Protein AF-A0A536WJB9-F1 (afdb_monomer)

Mean predicted aligned error: 11.11 Å

Sequence (143 aa):
MPRIRTAKPLSPAERVRRHRARRRAAGLRAVTRWRSSTPAWSDHRVAEARSLAFHVLAARRIAANPSLLKRARSTVARWLERYGERPPAALREWQELLQRPWPEVAARATELSEDAARLRQSSPLATLLSPAERRRVHDAFRA

Foldseek 3Di:
DDDPPDPDDDDPVVVVVVVVVVCVVVVHDDDPDDDPDDDDDDPVVLVLVLLLVLLLVLLVVCVVPVVVLVVQLVQLVVQDVVVPPDDDPLSVVQNVLSVDPSVSSSCLCNDPDPVNSVSSVPGSSSVSDDPVRSVVSVVVSDD

Structure (mmCIF, N/CA/C/O backbone):
data_AF-A0A536WJB9-F1
#
_entry.id   AF-A0A536WJB9-F1
#
loop_
_atom_site.group_PDB
_atom_site.id
_atom_site.type_symbol
_atom_site.label_atom_id
_atom_site.label_alt_id
_atom_site.label_comp_id
_atom_site.label_asym_id
_atom_site.label_entity_id
_atom_site.label_seq_id
_atom_site.pdbx_PDB_ins_code
_atom_site.Cartn_x
_atom_site.Cartn_y
_atom_site.Cartn_z
_atom_site.occupancy
_atom_site.B_iso_or_equiv
_atom_site.auth_seq_id
_atom_site.auth_comp_id
_atom_site.auth_asym_id
_atom_site.auth_atom_id
_atom_site.pdbx_PDB_model_num
ATOM 1 N N . MET A 1 1 ? 22.441 18.425 -82.202 1.00 48.59 1 MET A N 1
ATOM 2 C CA . MET A 1 1 ? 21.794 17.901 -80.977 1.00 48.59 1 MET A CA 1
ATOM 3 C C . MET A 1 1 ? 22.760 16.946 -80.277 1.00 48.59 1 MET A C 1
ATOM 5 O O . MET A 1 1 ? 23.047 15.905 -80.860 1.00 48.59 1 MET A O 1
ATOM 9 N N . PRO A 1 2 ? 23.329 17.273 -79.100 1.00 53.94 2 PRO A N 1
ATOM 10 C CA . PRO A 1 2 ? 24.225 16.355 -78.405 1.00 53.94 2 PRO A CA 1
ATOM 11 C C . PRO A 1 2 ? 23.410 15.253 -77.718 1.00 53.94 2 PRO A C 1
ATOM 13 O O . PRO A 1 2 ? 22.472 15.526 -76.972 1.00 53.94 2 PRO A O 1
ATOM 16 N N . ARG A 1 3 ? 23.758 13.989 -77.983 1.00 58.25 3 ARG A N 1
ATOM 17 C CA . ARG A 1 3 ? 23.142 12.822 -77.336 1.00 58.25 3 ARG A CA 1
ATOM 18 C C . ARG A 1 3 ? 23.530 12.816 -75.857 1.00 58.25 3 ARG A C 1
ATOM 20 O O . ARG A 1 3 ? 24.704 12.645 -75.533 1.00 58.25 3 ARG A O 1
ATOM 27 N N . ILE A 1 4 ? 22.551 12.968 -74.967 1.00 61.12 4 ILE A N 1
ATOM 28 C CA . ILE A 1 4 ? 22.747 12.820 -73.521 1.00 61.12 4 ILE A CA 1
ATOM 29 C C . ILE A 1 4 ? 23.184 11.371 -73.260 1.00 61.12 4 ILE A C 1
ATOM 31 O O . ILE A 1 4 ? 22.398 10.436 -73.409 1.00 61.12 4 ILE A O 1
ATOM 35 N N . ARG A 1 5 ? 24.459 11.164 -72.907 1.00 61.16 5 ARG A N 1
ATOM 36 C CA . ARG A 1 5 ? 24.959 9.857 -72.457 1.00 61.16 5 ARG A CA 1
ATOM 37 C C . ARG A 1 5 ? 24.411 9.610 -71.056 1.00 61.16 5 ARG A C 1
ATOM 39 O O . ARG A 1 5 ? 24.974 10.079 -70.072 1.00 61.16 5 ARG A O 1
ATOM 46 N N . THR A 1 6 ? 23.307 8.880 -70.956 1.00 64.44 6 THR A N 1
ATOM 47 C CA . THR A 1 6 ? 22.826 8.380 -69.667 1.00 64.44 6 THR A CA 1
ATOM 48 C C . THR A 1 6 ? 23.844 7.383 -69.122 1.00 64.44 6 THR A C 1
ATOM 50 O O . THR A 1 6 ?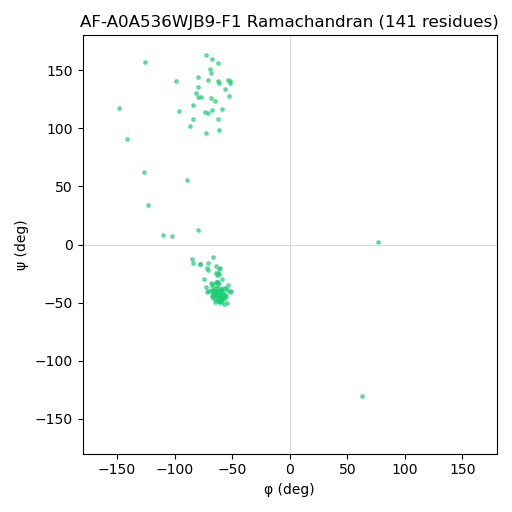 24.194 6.417 -69.804 1.00 64.44 6 THR A O 1
ATOM 53 N N . ALA A 1 7 ? 24.347 7.623 -67.910 1.00 70.31 7 ALA A N 1
ATOM 54 C CA . ALA A 1 7 ? 25.257 6.705 -67.234 1.00 70.31 7 ALA A CA 1
ATOM 55 C C . ALA A 1 7 ? 24.657 5.289 -67.168 1.00 70.31 7 ALA A C 1
ATOM 57 O O . ALA A 1 7 ? 23.451 5.120 -66.972 1.00 70.31 7 ALA A O 1
ATOM 58 N N . LYS A 1 8 ? 25.507 4.270 -67.337 1.00 73.06 8 LYS A N 1
ATOM 59 C CA . LYS A 1 8 ? 25.103 2.860 -67.297 1.00 73.06 8 LYS A CA 1
ATOM 60 C C . LYS A 1 8 ? 24.408 2.563 -65.954 1.00 73.06 8 LYS A C 1
ATOM 62 O O . LYS A 1 8 ? 24.920 2.987 -64.915 1.00 73.06 8 LYS A O 1
ATOM 67 N N . PRO A 1 9 ? 23.258 1.865 -65.943 1.00 77.75 9 PRO A N 1
ATOM 68 C CA . PRO A 1 9 ? 22.546 1.583 -64.705 1.00 77.75 9 PRO A CA 1
ATOM 69 C C . PRO A 1 9 ? 23.398 0.717 -63.771 1.00 77.75 9 PRO A C 1
ATOM 71 O O . PRO A 1 9 ? 24.081 -0.207 -64.213 1.00 77.75 9 PRO A O 1
ATOM 74 N N . LEU A 1 10 ? 23.339 1.022 -62.472 1.00 83.44 10 LEU A N 1
ATOM 75 C CA . LEU A 1 10 ? 24.051 0.269 -61.439 1.00 83.44 10 LEU A CA 1
ATOM 76 C C . LEU A 1 10 ? 23.579 -1.185 -61.402 1.00 83.44 10 LEU A C 1
ATOM 78 O O . LEU A 1 10 ? 22.375 -1.466 -61.418 1.00 83.44 10 LEU A O 1
ATOM 82 N N . SER A 1 11 ? 24.531 -2.097 -61.240 1.00 90.00 11 SER A N 1
ATOM 83 C CA . SER A 1 11 ? 24.245 -3.506 -60.996 1.00 90.00 11 SER A CA 1
ATOM 84 C C . SER A 1 11 ? 23.487 -3.698 -59.671 1.00 90.00 11 SER A C 1
ATOM 86 O O . SER A 1 11 ? 23.609 -2.888 -58.738 1.00 90.00 11 SER A O 1
ATOM 88 N N . PRO A 1 12 ? 22.733 -4.802 -59.518 1.00 87.00 12 PRO A N 1
ATOM 89 C CA . PRO A 1 12 ? 22.076 -5.136 -58.256 1.00 87.00 12 PRO A CA 1
ATOM 90 C C . PRO A 1 12 ? 23.030 -5.112 -57.051 1.00 87.00 12 PRO A C 1
ATOM 92 O O . PRO A 1 12 ? 22.681 -4.568 -56.002 1.00 87.00 12 PRO A O 1
ATOM 95 N N . ALA A 1 13 ? 24.259 -5.609 -57.218 1.00 88.00 13 ALA A N 1
ATOM 96 C CA . ALA A 1 13 ? 25.269 -5.633 -56.165 1.00 88.00 13 ALA A CA 1
ATOM 97 C C . ALA A 1 13 ? 25.717 -4.222 -55.741 1.00 88.00 13 ALA A C 1
ATOM 99 O O . ALA A 1 13 ? 25.857 -3.942 -54.548 1.00 88.00 13 ALA A O 1
ATOM 100 N N . GLU A 1 14 ? 25.899 -3.305 -56.692 1.00 89.94 14 GLU A N 1
ATOM 101 C CA . GLU A 1 14 ? 26.275 -1.916 -56.403 1.00 89.94 14 GLU A CA 1
ATOM 102 C C . GLU A 1 14 ? 25.157 -1.159 -55.693 1.00 89.94 14 GLU A C 1
ATOM 104 O O . GLU A 1 14 ? 25.421 -0.422 -54.739 1.00 89.94 14 GLU A O 1
ATOM 109 N N . ARG A 1 15 ? 23.899 -1.393 -56.089 1.00 88.69 15 ARG A N 1
ATOM 110 C CA . ARG A 1 15 ? 22.735 -0.824 -55.394 1.00 88.69 15 ARG A CA 1
ATOM 111 C C . ARG A 1 15 ? 22.689 -1.276 -53.935 1.00 88.69 15 ARG A C 1
ATOM 113 O O . ARG A 1 15 ? 22.524 -0.440 -53.046 1.00 88.69 15 ARG A O 1
ATOM 120 N N . VAL A 1 16 ? 22.912 -2.567 -53.674 1.00 87.94 16 VAL A N 1
ATOM 121 C CA . VAL A 1 16 ? 22.947 -3.124 -52.310 1.00 87.94 16 VAL A CA 1
ATOM 122 C C . VAL A 1 16 ? 24.111 -2.549 -51.498 1.00 87.94 16 VAL A C 1
ATOM 124 O O . VAL A 1 16 ? 23.913 -2.156 -50.346 1.00 87.94 16 VAL A O 1
ATOM 127 N N . ARG A 1 17 ? 25.313 -2.431 -52.080 1.00 87.25 17 ARG A N 1
ATOM 128 C CA . ARG A 1 17 ? 26.470 -1.814 -51.406 1.00 87.25 17 ARG A CA 1
ATOM 129 C C . ARG A 1 17 ? 26.201 -0.357 -51.035 1.00 87.25 17 ARG A C 1
ATOM 131 O O . ARG A 1 17 ? 26.402 0.020 -49.881 1.00 87.25 17 ARG A O 1
ATOM 138 N N . ARG A 1 18 ? 25.678 0.439 -51.973 1.00 90.56 18 ARG A N 1
ATOM 139 C CA . ARG A 1 18 ? 25.343 1.853 -51.744 1.00 90.56 18 ARG A CA 1
ATOM 140 C C . ARG A 1 18 ? 24.250 2.013 -50.689 1.00 90.56 18 ARG A C 1
ATOM 142 O O . ARG A 1 18 ? 24.347 2.891 -49.836 1.00 90.56 18 ARG A O 1
ATOM 149 N N . HIS A 1 19 ? 23.245 1.139 -50.698 1.00 86.19 19 HIS A N 1
ATOM 150 C CA . HIS A 1 19 ? 22.202 1.109 -49.673 1.00 86.19 19 HIS A CA 1
ATOM 151 C C . HIS A 1 19 ? 22.778 0.810 -48.278 1.00 86.19 19 HIS A C 1
ATOM 153 O O . HIS A 1 19 ? 22.503 1.543 -47.329 1.00 86.19 19 HIS A O 1
ATOM 159 N N . ARG A 1 20 ? 23.636 -0.213 -48.151 1.00 84.56 20 ARG A N 1
ATOM 160 C CA . ARG A 1 20 ? 24.305 -0.547 -46.879 1.00 84.56 20 ARG A CA 1
ATOM 161 C C . ARG A 1 20 ? 25.222 0.577 -46.390 1.00 84.56 20 ARG A C 1
ATOM 163 O O . ARG A 1 20 ? 25.284 0.814 -45.187 1.00 84.56 20 ARG A O 1
ATOM 170 N N . ALA A 1 21 ? 25.918 1.265 -47.296 1.00 87.69 21 ALA A N 1
ATOM 171 C CA . ALA A 1 21 ? 26.760 2.414 -46.960 1.00 87.69 21 ALA A CA 1
ATOM 172 C C . ALA A 1 21 ? 25.930 3.586 -46.411 1.00 87.69 21 ALA A C 1
ATOM 174 O O . ALA A 1 21 ? 26.238 4.093 -45.337 1.00 87.69 21 ALA A O 1
ATOM 175 N N . ARG A 1 22 ? 24.823 3.944 -47.081 1.00 88.56 22 ARG A N 1
ATOM 176 C CA . ARG A 1 22 ? 23.894 4.992 -46.615 1.00 88.56 22 ARG A CA 1
ATOM 177 C C . ARG A 1 22 ? 23.308 4.683 -45.241 1.00 88.56 22 ARG A C 1
ATOM 179 O O . ARG A 1 22 ? 23.281 5.551 -44.380 1.00 88.56 22 ARG A O 1
ATOM 186 N N . ARG A 1 23 ? 22.875 3.439 -45.015 1.00 86.44 23 ARG A N 1
ATOM 187 C CA . ARG A 1 23 ? 22.328 3.021 -43.715 1.00 86.44 23 ARG A CA 1
ATOM 188 C C . ARG A 1 23 ? 23.365 3.114 -42.599 1.00 86.44 23 ARG A C 1
ATOM 190 O O . ARG A 1 23 ? 23.039 3.631 -41.539 1.00 86.44 23 ARG A O 1
ATOM 197 N N . ARG A 1 24 ? 24.609 2.692 -42.854 1.00 82.94 24 ARG A N 1
ATOM 198 C CA . ARG A 1 24 ? 25.708 2.844 -41.889 1.00 82.94 24 ARG A CA 1
ATOM 199 C C . ARG A 1 24 ? 26.028 4.308 -41.588 1.00 82.94 24 ARG A C 1
ATOM 201 O O . ARG A 1 24 ? 26.197 4.639 -40.423 1.00 82.94 24 ARG A O 1
ATOM 208 N N . ALA A 1 25 ? 26.057 5.171 -42.605 1.00 88.06 25 ALA A N 1
ATOM 209 C CA . ALA A 1 25 ? 26.254 6.612 -42.420 1.00 88.06 25 ALA A CA 1
ATOM 210 C C . ALA A 1 25 ? 25.129 7.258 -41.589 1.00 88.06 25 ALA A C 1
ATOM 212 O O . ALA A 1 25 ? 25.388 8.163 -40.810 1.00 88.06 25 ALA A O 1
ATOM 213 N N . ALA A 1 26 ? 23.903 6.738 -41.688 1.00 89.19 26 ALA A N 1
ATOM 214 C CA . ALA A 1 26 ? 22.768 7.131 -40.851 1.00 89.19 26 ALA A CA 1
ATOM 215 C C . ALA A 1 26 ? 22.768 6.483 -39.446 1.00 89.19 26 ALA A C 1
ATOM 217 O O . ALA A 1 26 ? 21.746 6.489 -38.767 1.00 89.19 26 ALA A O 1
ATOM 218 N N . GLY A 1 27 ? 23.870 5.851 -39.021 1.00 84.94 27 GLY A N 1
ATOM 219 C CA . GLY A 1 27 ? 23.990 5.202 -37.709 1.00 84.94 27 GLY A CA 1
ATOM 220 C C . GLY A 1 27 ? 23.276 3.850 -37.585 1.00 84.94 27 GLY A C 1
ATOM 221 O O . GLY A 1 27 ? 23.321 3.219 -36.529 1.00 84.94 27 GLY A O 1
ATOM 222 N N . LEU A 1 28 ? 22.649 3.353 -38.655 1.00 81.81 28 LEU A N 1
ATOM 223 C CA . LEU A 1 28 ? 21.926 2.084 -38.630 1.00 81.81 28 LEU A CA 1
ATOM 224 C C . LEU A 1 28 ? 22.901 0.908 -38.745 1.00 81.81 28 LEU A C 1
ATOM 226 O O . LEU A 1 28 ? 23.681 0.800 -39.698 1.00 81.81 28 LEU A O 1
ATOM 230 N N . ARG A 1 29 ? 22.805 -0.031 -37.801 1.00 75.75 29 ARG A N 1
ATOM 231 C CA . ARG A 1 29 ? 23.565 -1.287 -37.804 1.00 75.75 29 ARG A CA 1
ATOM 232 C C . ARG A 1 29 ? 22.710 -2.427 -38.353 1.00 75.75 29 ARG A C 1
ATOM 234 O O . ARG A 1 29 ? 21.516 -2.510 -38.079 1.00 75.75 29 ARG A O 1
ATOM 241 N N . ALA A 1 30 ? 23.320 -3.308 -39.143 1.00 73.94 30 ALA A N 1
ATOM 242 C CA . ALA A 1 30 ? 22.657 -4.527 -39.591 1.00 73.94 30 ALA A CA 1
ATOM 243 C C . ALA A 1 30 ? 22.518 -5.478 -38.395 1.00 73.94 30 ALA A C 1
ATOM 245 O O . ALA A 1 30 ? 23.519 -5.955 -37.864 1.00 73.94 30 ALA A O 1
ATOM 246 N N . VAL A 1 31 ? 21.285 -5.729 -37.960 1.00 72.75 31 VAL A N 1
ATOM 247 C CA . VAL A 1 31 ? 20.989 -6.722 -36.925 1.00 72.75 31 VAL A CA 1
ATOM 248 C C . VAL A 1 31 ? 20.818 -8.069 -37.616 1.00 72.75 31 VAL A C 1
ATOM 250 O O . VAL A 1 31 ? 19.795 -8.329 -38.240 1.00 72.75 31 VAL A O 1
ATOM 253 N N . THR A 1 32 ? 21.842 -8.918 -37.544 1.00 73.12 32 THR A N 1
ATOM 254 C CA . THR A 1 32 ? 21.831 -10.254 -38.171 1.00 73.12 32 THR A CA 1
ATOM 255 C C . THR A 1 32 ? 21.018 -11.270 -37.364 1.00 73.12 32 THR A C 1
ATOM 257 O O . THR A 1 32 ? 20.667 -12.331 -37.869 1.00 73.12 32 THR A O 1
ATOM 260 N N . ARG A 1 33 ? 20.723 -10.964 -36.095 1.00 69.81 33 ARG A N 1
ATOM 261 C CA . ARG A 1 33 ? 19.950 -11.825 -35.200 1.00 69.81 33 ARG A CA 1
ATOM 262 C C . ARG A 1 33 ? 19.165 -10.962 -34.221 1.00 69.81 33 ARG A C 1
ATOM 264 O O . ARG A 1 33 ? 19.762 -10.251 -33.415 1.00 69.81 33 ARG A O 1
ATOM 271 N N . TRP A 1 34 ? 17.841 -11.041 -34.278 1.00 70.50 34 TRP A N 1
ATOM 272 C CA . TRP A 1 34 ? 16.995 -10.551 -33.197 1.00 70.50 34 TRP A CA 1
ATOM 273 C C . TRP A 1 34 ? 17.112 -11.551 -32.045 1.00 70.50 34 TRP A C 1
ATOM 275 O O . TRP A 1 34 ? 16.765 -12.719 -32.201 1.00 70.50 34 TRP A O 1
ATOM 285 N N . ARG A 1 35 ? 17.687 -11.133 -30.915 1.00 64.88 35 ARG A N 1
ATOM 286 C CA . ARG A 1 35 ? 17.533 -11.871 -29.659 1.00 64.88 35 ARG A CA 1
ATOM 287 C C . ARG A 1 35 ? 16.393 -11.201 -28.920 1.00 64.88 35 ARG A C 1
ATOM 289 O O . ARG A 1 35 ? 16.532 -10.046 -28.528 1.00 64.88 35 ARG A O 1
ATOM 296 N N . SER A 1 36 ? 15.296 -11.918 -28.722 1.00 60.84 36 SER A N 1
ATOM 297 C CA . SER A 1 36 ? 14.359 -11.577 -27.662 1.00 60.84 36 SER A CA 1
ATOM 298 C C . SER A 1 36 ? 15.124 -11.700 -26.344 1.00 60.84 36 SER A C 1
ATOM 300 O O . SER A 1 36 ? 15.360 -12.806 -25.861 1.00 60.84 36 SER A O 1
ATOM 302 N N . SER A 1 37 ? 15.604 -10.588 -25.792 1.00 67.44 37 SER A N 1
ATOM 303 C CA . SER A 1 37 ? 15.994 -10.582 -24.387 1.00 67.44 37 SER A CA 1
ATOM 304 C C . SER A 1 37 ? 14.712 -10.717 -23.583 1.00 67.44 37 SER A C 1
ATOM 306 O O . SER A 1 37 ? 13.791 -9.917 -23.769 1.00 67.44 37 SER A O 1
ATOM 308 N N . THR A 1 38 ? 14.642 -11.697 -22.689 1.00 68.19 38 THR A N 1
ATOM 309 C CA . THR A 1 38 ? 13.686 -11.631 -21.586 1.00 68.19 38 THR A CA 1
ATOM 310 C C . THR A 1 38 ? 13.895 -1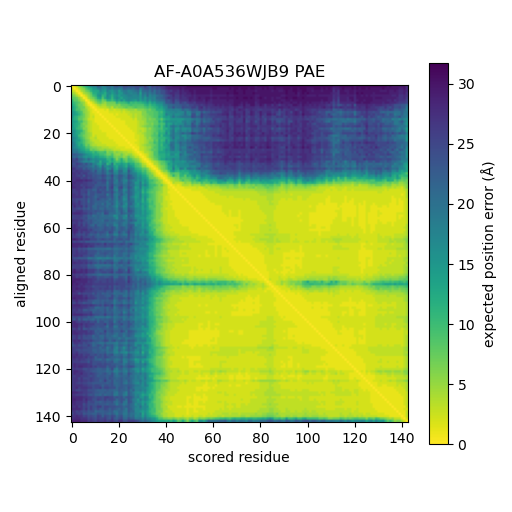0.284 -20.888 1.00 68.19 38 THR A C 1
ATOM 312 O O . THR A 1 38 ? 15.046 -9.944 -20.595 1.00 68.19 38 THR A O 1
ATOM 315 N N . PRO A 1 39 ? 12.845 -9.470 -20.683 1.00 66.38 39 PRO A N 1
ATOM 316 C CA . PRO A 1 39 ? 13.001 -8.211 -19.974 1.00 66.38 39 PRO A CA 1
ATOM 317 C C . PRO A 1 39 ? 13.554 -8.505 -18.577 1.00 66.38 39 PRO A C 1
ATOM 319 O O . PRO A 1 39 ? 12.906 -9.186 -17.784 1.00 66.38 39 PRO A O 1
ATOM 322 N N . ALA A 1 40 ? 14.760 -8.022 -18.288 1.00 72.25 40 ALA A N 1
ATOM 323 C CA . ALA A 1 40 ? 15.291 -8.009 -16.935 1.00 72.25 40 ALA A CA 1
ATOM 324 C C . ALA A 1 40 ? 14.747 -6.753 -16.249 1.00 72.25 40 ALA A C 1
ATOM 326 O O . ALA A 1 40 ? 15.111 -5.630 -16.603 1.00 72.25 40 ALA A O 1
ATOM 327 N N . TRP A 1 41 ? 13.821 -6.938 -15.315 1.00 79.94 41 TRP A N 1
ATOM 328 C CA . TRP A 1 41 ? 13.300 -5.846 -14.500 1.00 79.94 41 TRP A CA 1
ATOM 329 C C . TRP A 1 41 ? 14.286 -5.523 -13.383 1.00 79.94 41 TRP A C 1
ATOM 331 O O . TRP A 1 41 ? 14.910 -6.427 -12.833 1.00 79.94 41 TRP A O 1
ATOM 341 N N . SER A 1 42 ? 14.421 -4.245 -13.025 1.00 85.44 42 SER A N 1
ATOM 342 C CA . SER A 1 42 ? 15.209 -3.885 -11.846 1.00 85.44 42 SER A CA 1
ATOM 343 C C . SER A 1 42 ? 14.515 -4.366 -10.570 1.00 85.44 42 SER A C 1
ATOM 345 O O . SER A 1 42 ? 13.284 -4.337 -10.476 1.00 85.44 42 SER A O 1
ATOM 347 N N . ASP A 1 43 ? 15.303 -4.728 -9.556 1.00 87.12 43 ASP A N 1
ATOM 348 C CA . ASP A 1 43 ? 14.790 -5.142 -8.241 1.00 87.12 43 ASP A CA 1
ATOM 349 C C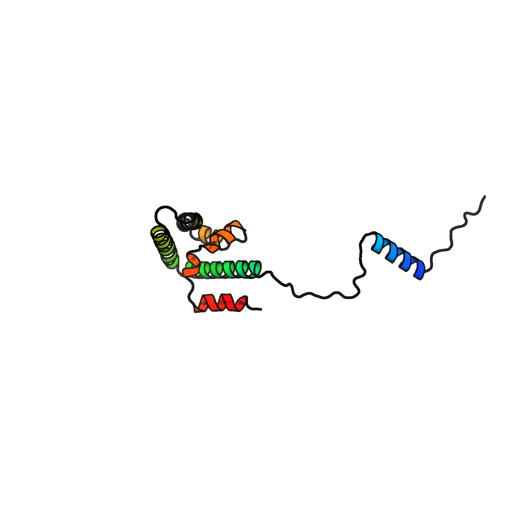 . ASP A 1 43 ? 13.832 -4.106 -7.643 1.00 87.12 43 ASP A C 1
ATOM 351 O O . ASP A 1 43 ? 12.827 -4.453 -7.021 1.00 87.12 43 ASP A O 1
ATOM 355 N N . HIS A 1 44 ? 14.105 -2.821 -7.893 1.00 87.75 44 HIS A N 1
ATOM 356 C CA . HIS A 1 44 ? 13.242 -1.722 -7.482 1.00 87.75 44 HIS A CA 1
ATOM 357 C C . HIS A 1 44 ? 11.853 -1.804 -8.129 1.00 87.75 44 HIS A C 1
ATOM 359 O O . HIS A 1 44 ? 10.851 -1.766 -7.419 1.00 87.75 44 HIS A O 1
ATOM 365 N N . ARG A 1 45 ? 11.770 -2.007 -9.453 1.00 89.75 45 ARG A N 1
ATOM 366 C CA . ARG A 1 45 ? 10.487 -2.131 -10.171 1.00 89.75 45 ARG A CA 1
ATOM 367 C C . ARG A 1 45 ? 9.689 -3.343 -9.697 1.00 89.75 45 ARG A C 1
ATOM 369 O O . ARG A 1 45 ? 8.475 -3.250 -9.521 1.00 89.75 45 ARG A O 1
ATOM 376 N N . VAL A 1 46 ? 10.364 -4.465 -9.441 1.00 92.62 46 VAL A N 1
ATOM 377 C CA . VAL A 1 46 ? 9.725 -5.666 -8.880 1.00 92.62 46 VAL A CA 1
ATOM 378 C C . VAL A 1 46 ? 9.199 -5.387 -7.468 1.00 92.62 46 VAL A C 1
ATOM 380 O O . VAL A 1 46 ? 8.069 -5.755 -7.141 1.00 92.62 46 VAL A O 1
ATOM 383 N N . ALA A 1 47 ? 9.975 -4.695 -6.628 1.00 92.75 47 ALA A N 1
ATOM 384 C CA . ALA A 1 47 ? 9.553 -4.322 -5.282 1.00 92.75 47 ALA A CA 1
ATOM 385 C C . ALA A 1 47 ? 8.353 -3.360 -5.283 1.00 92.75 47 ALA A C 1
ATOM 387 O O . ALA A 1 47 ? 7.427 -3.561 -4.492 1.00 92.75 47 ALA A O 1
ATOM 388 N N . GLU A 1 48 ? 8.329 -2.370 -6.177 1.00 94.69 48 GLU A N 1
ATOM 389 C CA . GLU A 1 48 ? 7.199 -1.452 -6.353 1.00 94.69 48 GLU A CA 1
ATOM 390 C C . GLU A 1 48 ? 5.931 -2.183 -6.800 1.00 94.69 48 GLU A C 1
ATOM 392 O O . GLU A 1 48 ? 4.871 -2.004 -6.195 1.00 94.69 48 GLU A O 1
ATOM 397 N N . ALA A 1 49 ? 6.034 -3.051 -7.810 1.00 95.12 49 ALA A N 1
ATOM 398 C CA . ALA A 1 49 ? 4.900 -3.820 -8.316 1.00 95.12 49 ALA A CA 1
ATOM 399 C C . ALA A 1 49 ? 4.336 -4.772 -7.247 1.00 95.12 49 ALA A C 1
ATOM 401 O O . ALA A 1 49 ? 3.121 -4.865 -7.055 1.00 95.12 49 ALA A O 1
ATOM 402 N N . ARG A 1 50 ? 5.214 -5.412 -6.470 1.00 95.81 50 ARG A N 1
ATOM 403 C CA . ARG A 1 50 ? 4.828 -6.229 -5.314 1.00 95.81 50 ARG A CA 1
ATOM 404 C C . ARG A 1 50 ? 4.157 -5.395 -4.219 1.00 95.81 50 ARG A C 1
ATOM 406 O O . ARG A 1 50 ? 3.146 -5.818 -3.660 1.00 95.81 50 ARG A O 1
ATOM 413 N N . SER A 1 51 ? 4.686 -4.205 -3.926 1.00 96.81 51 SER A N 1
ATOM 414 C CA . SER A 1 51 ? 4.079 -3.267 -2.974 1.00 96.81 51 SER A CA 1
ATOM 415 C C . SER A 1 51 ? 2.665 -2.882 -3.408 1.00 96.81 51 SER A C 1
ATOM 417 O O . SER A 1 51 ? 1.728 -2.968 -2.611 1.00 96.81 51 SER A O 1
ATOM 419 N N . LEU A 1 52 ? 2.470 -2.553 -4.686 1.00 97.94 52 LEU A N 1
ATOM 420 C CA . LEU A 1 52 ? 1.150 -2.295 -5.253 1.00 97.94 52 LEU A CA 1
ATOM 421 C C . LEU A 1 52 ? 0.217 -3.506 -5.109 1.00 97.94 52 LEU A C 1
ATOM 423 O O . LEU A 1 52 ? -0.926 -3.347 -4.682 1.00 97.94 52 LEU A O 1
ATOM 427 N N . ALA A 1 53 ? 0.698 -4.718 -5.397 1.00 97.81 53 ALA A N 1
ATOM 428 C CA . ALA A 1 53 ? -0.098 -5.937 -5.276 1.00 97.81 53 ALA A CA 1
ATOM 429 C C . ALA A 1 53 ? -0.603 -6.175 -3.840 1.00 97.81 53 ALA A C 1
ATOM 431 O O . ALA A 1 53 ? -1.768 -6.540 -3.653 1.00 97.81 53 ALA A O 1
ATOM 432 N N . PHE A 1 54 ? 0.216 -5.899 -2.815 1.00 98.06 54 PHE A N 1
ATOM 433 C CA . PHE A 1 54 ? -0.250 -5.930 -1.423 1.00 98.06 54 PHE A CA 1
ATOM 434 C C . PHE A 1 54 ? -1.396 -4.946 -1.175 1.00 98.06 54 PHE A C 1
ATOM 436 O O . PHE A 1 54 ? -2.367 -5.293 -0.504 1.00 98.06 54 PHE A O 1
ATOM 443 N N . HIS A 1 55 ? -1.310 -3.734 -1.724 1.00 98.31 55 HIS A N 1
ATOM 444 C CA . HIS A 1 55 ? -2.323 -2.699 -1.524 1.00 98.31 55 HIS A CA 1
ATOM 445 C C . HIS A 1 55 ? -3.627 -3.018 -2.249 1.00 98.31 55 HIS A C 1
ATOM 447 O O . HIS A 1 55 ? -4.695 -2.857 -1.664 1.00 98.31 55 HIS A O 1
ATOM 453 N N . VAL A 1 56 ? -3.553 -3.559 -3.467 1.00 98.19 56 VAL A N 1
ATOM 454 C CA . VAL A 1 56 ? -4.730 -4.057 -4.193 1.00 98.19 56 VAL A CA 1
ATOM 455 C C . VAL A 1 56 ? -5.412 -5.179 -3.405 1.00 98.19 56 VAL A C 1
ATOM 457 O O . VAL A 1 56 ? -6.634 -5.176 -3.255 1.00 98.19 56 VAL A O 1
ATOM 460 N N . LEU A 1 57 ? -4.644 -6.121 -2.848 1.00 98.19 57 LEU A N 1
ATOM 461 C CA . LEU A 1 57 ? -5.206 -7.198 -2.032 1.00 98.19 57 LEU A CA 1
ATOM 462 C C . LEU A 1 57 ? -5.828 -6.672 -0.729 1.00 98.19 57 LEU A C 1
ATOM 464 O O . LEU A 1 57 ? -6.937 -7.071 -0.374 1.00 98.19 57 LEU A O 1
ATOM 468 N N . ALA A 1 58 ? -5.154 -5.753 -0.036 1.00 98.06 58 ALA A N 1
ATOM 469 C CA . ALA A 1 58 ? -5.682 -5.130 1.175 1.00 98.06 58 ALA A CA 1
ATOM 470 C C . ALA A 1 58 ? -6.976 -4.351 0.886 1.00 98.06 58 ALA A C 1
ATOM 472 O O . ALA A 1 58 ? -7.943 -4.474 1.637 1.00 98.06 58 ALA A O 1
ATOM 473 N N . ALA A 1 59 ? -7.032 -3.627 -0.236 1.00 97.81 59 ALA A N 1
ATOM 474 C CA . ALA A 1 59 ? -8.230 -2.921 -0.674 1.00 97.81 59 ALA A CA 1
ATOM 475 C C . ALA A 1 59 ? -9.395 -3.883 -0.946 1.00 97.81 59 ALA A C 1
ATOM 477 O O . ALA A 1 59 ? -10.508 -3.644 -0.480 1.00 97.81 59 ALA A O 1
ATOM 478 N N . ARG A 1 60 ? -9.141 -5.023 -1.603 1.00 97.25 60 ARG A N 1
ATOM 479 C CA . ARG A 1 60 ? -10.154 -6.078 -1.791 1.00 97.25 60 ARG A CA 1
ATOM 480 C C . ARG A 1 60 ? -10.671 -6.628 -0.460 1.00 97.25 60 ARG A C 1
ATOM 482 O O . ARG A 1 60 ? -11.877 -6.794 -0.302 1.00 97.25 60 ARG A O 1
ATOM 489 N N . ARG A 1 61 ? -9.787 -6.864 0.519 1.00 97.31 61 ARG A N 1
ATOM 490 C CA . ARG A 1 61 ? -10.198 -7.314 1.862 1.00 97.31 61 ARG A CA 1
ATOM 491 C C . ARG A 1 61 ? -11.085 -6.289 2.567 1.00 97.31 61 ARG A C 1
ATOM 493 O O . ARG A 1 61 ? -12.064 -6.684 3.187 1.00 97.31 61 ARG A O 1
ATOM 500 N N . ILE A 1 62 ? -10.755 -5.000 2.482 1.00 97.12 62 ILE A N 1
ATOM 501 C CA . ILE A 1 62 ? -11.555 -3.932 3.101 1.00 97.12 62 ILE A CA 1
ATOM 502 C C . ILE A 1 62 ? -12.899 -3.769 2.387 1.00 97.12 62 ILE A C 1
ATOM 504 O O . ILE A 1 62 ? -13.912 -3.617 3.057 1.00 97.12 62 ILE A O 1
ATOM 508 N N . ALA A 1 63 ? -12.933 -3.854 1.056 1.00 96.44 63 ALA A N 1
ATOM 509 C CA . ALA A 1 63 ? -14.186 -3.825 0.304 1.00 96.44 63 ALA A CA 1
ATOM 510 C C . ALA A 1 63 ? -15.129 -4.971 0.716 1.00 96.44 63 ALA A C 1
ATOM 512 O O . ALA A 1 63 ? -16.323 -4.749 0.877 1.00 96.44 63 ALA A O 1
ATOM 513 N N . ALA A 1 64 ? -14.589 -6.173 0.949 1.00 97.19 64 ALA A N 1
ATOM 514 C CA . ALA A 1 64 ? -15.363 -7.316 1.440 1.00 97.19 64 ALA A CA 1
ATOM 515 C C . ALA A 1 64 ? -15.722 -7.215 2.935 1.00 97.19 64 ALA A C 1
ATOM 517 O O . ALA A 1 64 ? -16.739 -7.749 3.369 1.00 97.19 64 ALA A O 1
ATOM 518 N N . ASN A 1 65 ? -14.886 -6.556 3.741 1.00 96.81 65 ASN A N 1
ATOM 519 C CA . ASN A 1 65 ? -15.117 -6.350 5.166 1.00 96.81 65 ASN A CA 1
ATOM 520 C C . ASN A 1 65 ? -14.670 -4.940 5.605 1.00 96.81 65 ASN A C 1
ATOM 522 O O . ASN A 1 65 ? -13.526 -4.761 6.052 1.00 96.81 65 ASN A O 1
ATOM 526 N N . PRO A 1 66 ? -15.580 -3.946 5.563 1.00 94.88 66 PRO A N 1
ATOM 527 C CA . PRO A 1 66 ? -15.266 -2.556 5.897 1.00 94.88 66 PRO A CA 1
ATOM 528 C C . PRO A 1 66 ? -14.758 -2.340 7.330 1.00 94.88 66 PRO A C 1
ATOM 530 O O . PRO A 1 66 ? -14.078 -1.351 7.604 1.00 94.88 66 PRO A O 1
ATOM 533 N N . SER A 1 67 ? -15.012 -3.274 8.258 1.00 94.50 67 SER A N 1
ATOM 534 C CA . SER A 1 67 ? -14.495 -3.183 9.634 1.00 94.50 67 SER A CA 1
ATOM 535 C C . SER A 1 67 ? -12.961 -3.199 9.699 1.00 94.50 67 SER A C 1
ATOM 537 O O . SER A 1 67 ? -12.376 -2.634 10.626 1.00 94.50 67 SER A O 1
ATOM 539 N N . LEU A 1 68 ? -12.290 -3.767 8.689 1.00 96.50 68 LEU A N 1
ATOM 540 C CA . LEU A 1 68 ? -10.829 -3.786 8.594 1.00 96.50 68 LEU A CA 1
ATOM 541 C C . LEU A 1 68 ? -10.230 -2.381 8.461 1.00 96.50 68 LEU A C 1
ATOM 543 O O . LEU A 1 68 ? -9.097 -2.163 8.893 1.00 96.50 68 LEU A O 1
ATOM 547 N N . LEU A 1 69 ? -10.994 -1.410 7.951 1.00 95.94 69 LEU A N 1
ATOM 548 C CA . LEU A 1 69 ? -10.550 -0.020 7.883 1.00 95.94 69 LEU A CA 1
ATOM 549 C C . LEU A 1 69 ? -10.299 0.561 9.283 1.00 95.94 69 LEU A C 1
ATOM 551 O O . LEU A 1 69 ? -9.335 1.300 9.484 1.00 95.94 69 LEU A O 1
ATOM 555 N N . LYS A 1 70 ? -11.096 0.160 10.286 1.00 95.94 70 LYS A N 1
ATOM 556 C CA . LYS A 1 70 ? -10.881 0.565 11.685 1.00 95.94 70 LYS A CA 1
ATOM 557 C C . LYS A 1 70 ? -9.527 0.073 12.202 1.00 95.94 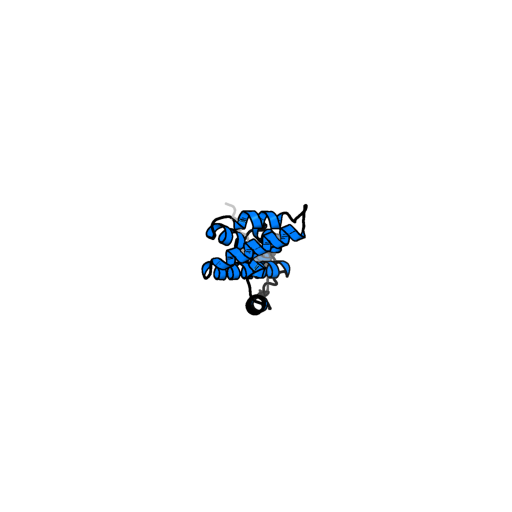70 LYS A C 1
ATOM 559 O O . LYS A 1 70 ? -8.807 0.832 12.837 1.00 95.94 70 LYS A O 1
ATOM 564 N N . ARG A 1 71 ? -9.126 -1.156 11.852 1.00 97.00 71 ARG A N 1
ATOM 565 C CA . ARG A 1 71 ? -7.814 -1.719 12.230 1.00 97.00 71 ARG A CA 1
ATOM 566 C C . ARG A 1 71 ? -6.646 -0.961 11.597 1.00 97.00 71 ARG A C 1
ATOM 568 O O . ARG A 1 71 ? -5.620 -0.782 12.256 1.00 97.00 71 ARG A O 1
ATOM 575 N N . ALA A 1 72 ? -6.790 -0.508 10.350 1.00 97.12 72 ALA A N 1
ATOM 576 C CA . ALA A 1 72 ? -5.789 0.342 9.704 1.00 97.12 72 ALA A CA 1
ATOM 577 C C . ALA A 1 72 ? -5.653 1.696 10.420 1.00 97.12 72 ALA A C 1
ATOM 579 O O . ALA A 1 72 ? -4.536 2.113 10.724 1.00 97.12 72 ALA A O 1
ATOM 580 N N . ARG A 1 73 ? -6.781 2.329 10.777 1.00 97.56 73 ARG A N 1
ATOM 581 C CA . ARG A 1 73 ? -6.803 3.574 11.568 1.00 97.56 73 ARG A CA 1
ATOM 582 C C . ARG A 1 73 ? -6.137 3.397 12.935 1.00 97.56 73 ARG A C 1
ATOM 584 O O . ARG A 1 73 ? -5.249 4.167 13.279 1.00 97.56 73 ARG A O 1
ATOM 591 N N . SER A 1 74 ? -6.475 2.343 13.681 1.00 97.19 74 SER A N 1
ATOM 592 C CA . SER A 1 74 ? -5.830 2.051 14.973 1.00 97.19 74 SER A CA 1
ATOM 593 C C . SER A 1 74 ? -4.331 1.775 14.832 1.00 97.19 74 SER A C 1
ATOM 595 O O . SER A 1 74 ? -3.548 2.115 15.712 1.00 97.19 74 SER A O 1
ATOM 597 N N . THR A 1 75 ? -3.914 1.166 13.720 1.00 96.94 75 THR A N 1
ATOM 598 C CA . THR A 1 75 ? -2.496 0.907 13.446 1.00 96.94 75 THR A CA 1
ATOM 599 C C . THR A 1 75 ? -1.723 2.199 13.235 1.00 96.94 75 THR A C 1
ATOM 601 O O . THR A 1 75 ? -0.666 2.351 13.843 1.00 96.94 75 THR A O 1
ATOM 604 N N . VAL A 1 76 ? -2.250 3.132 12.433 1.00 96.88 76 VAL A N 1
ATOM 605 C CA . VAL A 1 76 ? -1.574 4.416 12.205 1.00 96.88 76 VAL A CA 1
ATOM 606 C C . VAL A 1 76 ? -1.542 5.261 13.480 1.00 96.88 76 VAL A C 1
ATOM 608 O O . VAL A 1 76 ? -0.498 5.823 13.785 1.00 96.88 76 VAL A O 1
ATOM 611 N N . ALA A 1 77 ? -2.620 5.268 14.274 1.00 96.56 77 ALA A N 1
ATOM 612 C CA . ALA A 1 77 ? -2.668 5.976 15.556 1.00 96.56 77 ALA A CA 1
ATOM 613 C C . ALA A 1 77 ? -1.588 5.470 16.526 1.00 96.56 77 ALA A C 1
ATOM 615 O O . ALA A 1 77 ? -0.775 6.252 17.008 1.00 96.56 77 ALA A O 1
ATOM 616 N N . ARG A 1 78 ? -1.486 4.145 16.702 1.00 96.69 78 ARG A N 1
ATOM 617 C CA . ARG A 1 78 ? -0.441 3.523 17.531 1.00 96.69 78 ARG A CA 1
ATOM 618 C C . ARG A 1 78 ? 0.972 3.841 17.032 1.00 96.69 78 ARG A C 1
ATOM 620 O O . ARG A 1 78 ? 1.897 3.987 17.826 1.00 96.69 78 ARG A O 1
ATOM 627 N N . TRP A 1 79 ? 1.181 3.884 15.715 1.00 95.56 79 TRP A N 1
ATOM 628 C CA . TRP A 1 79 ? 2.483 4.260 15.161 1.00 95.56 79 TRP A CA 1
ATOM 629 C C . TRP A 1 79 ? 2.808 5.726 15.440 1.00 95.56 79 TRP A C 1
ATOM 631 O O . TRP A 1 79 ? 3.920 6.007 15.870 1.00 95.56 79 TRP A O 1
ATOM 641 N N . LEU A 1 80 ? 1.849 6.636 15.254 1.00 95.56 80 LEU A N 1
ATOM 642 C CA . LEU A 1 80 ? 2.011 8.057 15.569 1.00 95.56 80 LEU A CA 1
ATOM 643 C C . LEU A 1 80 ? 2.355 8.272 17.047 1.00 95.56 80 LEU A C 1
ATOM 645 O O . LEU A 1 80 ? 3.330 8.958 17.333 1.00 95.56 80 LEU A O 1
ATOM 649 N N . GLU A 1 81 ? 1.640 7.614 17.964 1.00 95.44 81 GLU A N 1
ATOM 650 C CA . GLU A 1 81 ? 1.943 7.647 19.403 1.00 95.44 81 GLU A CA 1
ATOM 651 C C . GLU A 1 81 ? 3.380 7.202 19.697 1.00 95.44 81 GLU A C 1
ATOM 653 O O . GLU A 1 81 ? 4.094 7.860 20.450 1.00 95.44 81 GLU A O 1
ATOM 658 N N . ARG A 1 82 ? 3.848 6.127 19.047 1.00 94.19 82 ARG A N 1
ATOM 659 C CA . ARG A 1 82 ? 5.220 5.623 19.222 1.00 94.19 82 ARG A CA 1
ATOM 660 C C . ARG A 1 82 ? 6.293 6.617 18.766 1.00 94.19 82 ARG A C 1
ATOM 662 O O . ARG A 1 82 ? 7.390 6.600 19.318 1.00 94.19 82 ARG A O 1
ATOM 669 N N . TYR A 1 83 ? 6.017 7.433 17.751 1.00 91.44 83 TYR A N 1
ATOM 670 C CA . TYR A 1 83 ? 6.961 8.445 17.266 1.00 91.44 83 TYR A CA 1
ATOM 671 C C . TYR A 1 83 ? 6.901 9.767 18.053 1.00 91.44 83 TYR A C 1
ATOM 673 O O . TYR A 1 83 ? 7.801 10.595 17.898 1.00 91.44 83 TYR A O 1
ATOM 681 N N . GLY A 1 84 ? 5.879 9.974 18.888 1.00 89.44 84 GLY A N 1
ATOM 682 C CA . GLY A 1 84 ? 5.727 11.180 19.701 1.00 89.44 84 GLY A CA 1
ATOM 683 C C . GLY A 1 84 ? 5.576 12.447 18.856 1.00 89.44 84 GLY A C 1
ATOM 684 O O . GLY A 1 84 ? 4.770 12.503 17.931 1.00 89.44 84 GLY A O 1
ATOM 685 N N . GLU A 1 85 ? 6.362 13.480 19.162 1.00 86.75 85 GLU A N 1
ATOM 686 C CA . GLU A 1 85 ? 6.211 14.822 18.575 1.00 86.75 85 GLU A CA 1
ATOM 687 C C . GLU A 1 85 ? 6.625 14.917 17.096 1.00 86.75 85 GLU A C 1
ATOM 689 O O . GLU A 1 85 ? 6.195 15.821 16.374 1.00 86.75 85 GLU A O 1
ATOM 694 N N . ARG A 1 86 ? 7.465 13.992 16.611 1.00 91.25 86 ARG A N 1
ATOM 695 C CA . ARG A 1 86 ? 8.063 14.068 15.265 1.00 91.25 86 ARG A CA 1
ATOM 696 C C . ARG A 1 86 ? 7.840 12.794 14.440 1.00 91.25 86 ARG A C 1
ATOM 698 O O . ARG A 1 86 ? 8.809 12.150 14.037 1.00 91.25 86 ARG A O 1
ATOM 705 N N . PRO A 1 87 ? 6.584 12.420 14.133 1.00 91.94 87 PRO A N 1
ATOM 706 C CA . PRO A 1 87 ? 6.318 11.292 13.257 1.00 91.94 87 PRO A CA 1
ATOM 707 C C . PRO A 1 87 ? 6.720 11.594 11.805 1.00 91.94 87 PRO A C 1
ATOM 709 O O . PRO A 1 87 ? 6.631 12.746 11.359 1.00 91.94 87 PRO A O 1
ATOM 712 N N . PRO A 1 88 ? 7.104 10.563 11.028 1.00 93.50 88 PRO A N 1
ATOM 713 C CA . PRO A 1 88 ? 7.293 10.689 9.589 1.00 93.50 88 PRO A CA 1
ATOM 714 C C . PRO A 1 88 ? 6.064 11.306 8.908 1.00 93.50 88 PRO A C 1
ATOM 716 O O . PRO A 1 88 ? 4.930 10.930 9.212 1.00 93.50 88 PRO A O 1
ATOM 719 N N . ALA A 1 89 ? 6.282 12.208 7.946 1.00 94.56 89 ALA A N 1
ATOM 720 C CA . ALA A 1 89 ? 5.202 12.899 7.232 1.00 94.56 89 ALA A CA 1
ATOM 721 C C . ALA A 1 89 ? 4.189 11.924 6.604 1.00 94.56 89 ALA A C 1
ATOM 723 O O . ALA A 1 89 ? 2.986 12.133 6.721 1.00 94.56 89 ALA A O 1
ATOM 724 N N . ALA A 1 90 ? 4.667 10.803 6.055 1.00 94.62 90 ALA A N 1
ATOM 725 C CA . A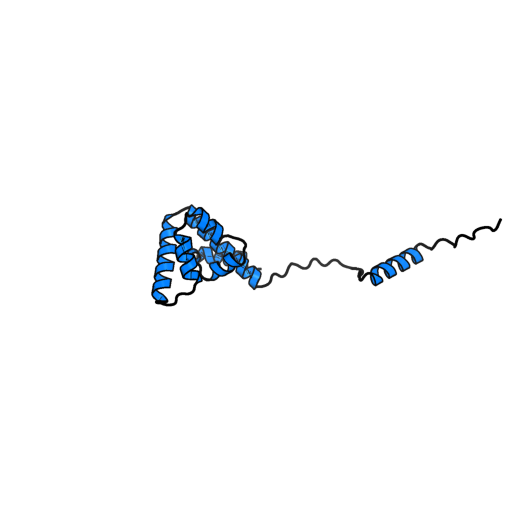LA A 1 90 ? 3.820 9.767 5.466 1.00 94.62 90 ALA A CA 1
ATOM 726 C C . ALA A 1 90 ? 2.799 9.167 6.453 1.00 94.62 90 ALA A C 1
ATOM 728 O O . ALA A 1 90 ? 1.725 8.750 6.034 1.00 94.62 90 ALA A O 1
ATOM 729 N N . LEU A 1 91 ? 3.095 9.115 7.761 1.00 95.94 91 LEU A N 1
ATOM 730 C CA . LEU A 1 91 ? 2.135 8.602 8.748 1.00 95.94 91 LEU A CA 1
ATOM 731 C C . LEU A 1 91 ? 0.985 9.579 8.996 1.00 95.94 91 LEU A C 1
ATOM 733 O O . LEU A 1 91 ? -0.152 9.138 9.155 1.00 95.94 91 LEU A O 1
ATOM 737 N N . ARG A 1 92 ? 1.268 10.888 8.993 1.00 96.06 92 ARG A N 1
ATOM 738 C CA . ARG A 1 92 ? 0.231 11.930 9.037 1.00 96.06 92 ARG A CA 1
ATOM 739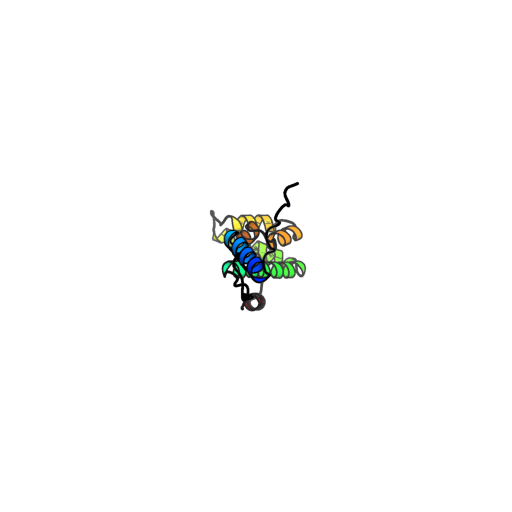 C C . ARG A 1 92 ? -0.599 11.927 7.757 1.00 96.06 92 ARG A C 1
ATOM 741 O O . ARG A 1 92 ? -1.820 11.888 7.829 1.00 96.06 92 ARG A O 1
ATOM 748 N N . GLU A 1 93 ? 0.061 11.816 6.606 1.00 97.50 93 GLU A N 1
ATOM 749 C CA . GLU A 1 93 ? -0.599 11.702 5.301 1.00 97.50 93 GLU A CA 1
ATOM 750 C C . GLU A 1 93 ? -1.548 10.484 5.264 1.00 97.50 93 GLU A C 1
ATOM 752 O O . GLU A 1 93 ? -2.693 10.587 4.826 1.00 97.50 93 GLU A O 1
ATOM 757 N N . TRP A 1 94 ? -1.134 9.337 5.821 1.00 97.88 94 TRP A N 1
ATOM 758 C CA . TRP A 1 94 ? -2.014 8.176 5.998 1.00 97.88 94 TRP A CA 1
ATOM 759 C C . TRP A 1 94 ? -3.150 8.412 6.997 1.00 97.88 94 TRP A C 1
ATOM 761 O O . TRP A 1 94 ? -4.261 7.939 6.758 1.00 97.88 94 TRP A O 1
ATOM 771 N N . GLN A 1 95 ? -2.900 9.099 8.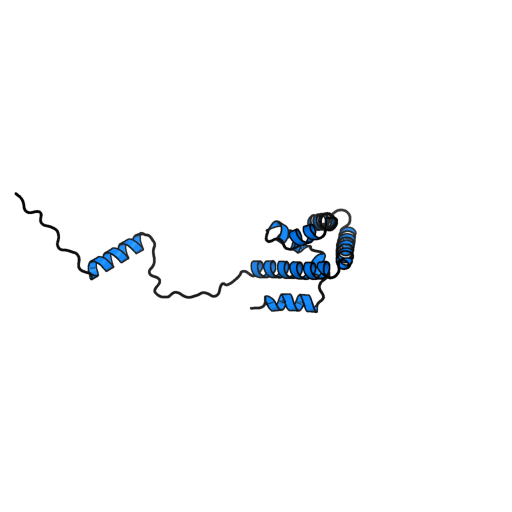113 1.00 97.38 95 GLN A N 1
ATOM 772 C CA . GLN A 1 95 ? -3.934 9.425 9.097 1.00 97.38 95 GLN A CA 1
ATOM 773 C C . GLN A 1 95 ? -5.050 10.262 8.472 1.00 97.38 95 GLN A C 1
ATOM 775 O O . GLN A 1 95 ? -6.219 9.920 8.649 1.00 97.38 95 GLN A O 1
ATOM 780 N N . GLU A 1 96 ? -4.689 11.301 7.721 1.00 97.56 96 GLU A N 1
ATOM 781 C CA . GLU A 1 96 ? -5.616 12.172 6.994 1.00 97.56 96 GLU A CA 1
ATOM 782 C C . GLU A 1 96 ? -6.348 11.403 5.892 1.00 97.56 96 GLU A C 1
ATOM 784 O O . GLU A 1 96 ? -7.580 11.412 5.835 1.00 97.56 96 GLU A O 1
ATOM 789 N N . LEU A 1 97 ? -5.606 10.658 5.063 1.00 98.00 97 LEU A N 1
ATOM 790 C CA . LEU A 1 97 ? -6.180 9.856 3.986 1.00 98.00 97 LEU A CA 1
ATOM 791 C C . LEU A 1 97 ? -7.226 8.878 4.526 1.00 98.00 97 LEU A C 1
ATOM 793 O O . LEU A 1 97 ? -8.321 8.803 3.982 1.00 98.00 97 LEU A O 1
ATOM 797 N N . LEU A 1 98 ? -6.948 8.175 5.626 1.00 97.75 98 LEU A N 1
ATOM 798 C CA . LEU A 1 98 ? -7.865 7.185 6.200 1.00 97.75 98 LEU A CA 1
ATOM 799 C C . LEU A 1 98 ? -9.168 7.773 6.775 1.00 97.75 98 LEU A C 1
ATOM 801 O O . LEU A 1 98 ? -10.072 6.986 7.089 1.00 97.75 98 LEU A O 1
ATOM 805 N N . GLN A 1 99 ? -9.292 9.098 6.920 1.00 97.25 99 GLN A N 1
ATOM 806 C CA . GLN A 1 99 ? -10.558 9.760 7.277 1.00 97.25 99 GLN A CA 1
ATOM 807 C C . GLN A 1 99 ? -11.467 10.014 6.071 1.00 97.25 99 GLN A C 1
ATOM 809 O O . GLN A 1 99 ? -12.661 10.249 6.249 1.00 97.25 99 GLN A O 1
ATOM 814 N N . ARG A 1 100 ? -10.933 9.931 4.850 1.00 97.62 100 ARG A N 1
ATOM 815 C CA . ARG A 1 100 ? -11.696 10.126 3.614 1.00 97.62 100 ARG A CA 1
ATOM 816 C C . ARG A 1 100 ? -12.620 8.931 3.324 1.00 97.62 100 ARG A C 1
ATOM 818 O O . ARG A 1 100 ? -12.425 7.842 3.883 1.00 97.62 100 ARG A O 1
ATOM 825 N N . PRO A 1 101 ? -13.621 9.097 2.439 1.00 96.88 101 PRO A N 1
ATOM 826 C CA . PRO A 1 101 ? -14.429 7.989 1.943 1.00 96.88 101 PRO A CA 1
ATOM 827 C C . PRO A 1 101 ? -13.569 6.846 1.394 1.00 96.88 101 PRO A C 1
ATOM 829 O O . PRO A 1 101 ? -12.569 7.066 0.710 1.00 96.88 101 PRO A O 1
ATOM 832 N N . TRP A 1 102 ? -13.979 5.604 1.663 1.00 96.75 102 TRP A N 1
ATOM 833 C CA . TRP A 1 102 ? -13.214 4.416 1.272 1.00 96.75 102 TRP A CA 1
ATOM 834 C C . TRP A 1 102 ? -12.816 4.369 -0.218 1.00 96.75 102 TRP A C 1
ATOM 836 O O . TRP A 1 102 ? -11.665 4.020 -0.485 1.00 96.75 102 TRP A O 1
ATOM 846 N N . PRO A 1 103 ? -13.672 4.748 -1.190 1.00 97.06 103 PRO A N 1
ATOM 847 C CA . PRO A 1 103 ? -13.273 4.768 -2.598 1.00 97.06 103 PRO A CA 1
ATOM 848 C C . PRO A 1 103 ? -12.044 5.646 -2.876 1.00 97.06 103 PRO A C 1
ATOM 850 O O . PRO A 1 103 ? -11.181 5.257 -3.657 1.00 97.06 103 PRO A O 1
ATOM 853 N N . GLU A 1 104 ? -11.918 6.786 -2.194 1.00 98.12 104 GLU A N 1
ATOM 854 C CA . GLU A 1 104 ? -10.784 7.704 -2.348 1.00 98.12 104 GLU A CA 1
ATOM 855 C C . GLU A 1 104 ? -9.508 7.127 -1.726 1.00 98.12 104 GLU A C 1
ATOM 857 O O . GLU A 1 104 ? -8.432 7.191 -2.323 1.00 98.12 104 GLU A O 1
ATOM 862 N N . VAL A 1 105 ? -9.636 6.497 -0.554 1.00 98.12 105 VAL A N 1
ATOM 863 C CA . VAL A 1 105 ? -8.531 5.784 0.106 1.00 98.12 105 VAL A CA 1
ATOM 864 C C . VAL A 1 105 ? -8.017 4.655 -0.777 1.00 98.12 105 VAL A C 1
ATOM 866 O O . VAL A 1 105 ? -6.809 4.526 -0.976 1.00 98.12 105 VAL A O 1
ATOM 869 N N . ALA A 1 106 ? -8.930 3.839 -1.308 1.00 98.06 106 ALA A N 1
ATOM 870 C CA . ALA A 1 106 ? -8.601 2.717 -2.171 1.00 98.06 106 ALA A CA 1
ATOM 871 C C . ALA A 1 106 ? -7.905 3.200 -3.446 1.00 98.06 106 ALA A C 1
ATOM 873 O O . ALA A 1 106 ? -6.820 2.708 -3.751 1.00 98.06 106 ALA A O 1
ATOM 874 N N . ALA A 1 107 ? -8.476 4.204 -4.123 1.00 98.19 107 ALA A N 1
ATOM 875 C CA . ALA A 1 107 ? -7.904 4.789 -5.330 1.00 98.19 107 ALA A CA 1
ATOM 876 C C . ALA A 1 107 ? -6.466 5.260 -5.091 1.00 98.19 107 ALA A C 1
ATOM 878 O O . ALA A 1 107 ? -5.564 4.835 -5.811 1.00 98.19 107 ALA A O 1
ATOM 879 N N . ARG A 1 108 ? -6.230 6.040 -4.026 1.00 98.12 108 ARG A N 1
ATOM 880 C CA . ARG A 1 108 ? -4.894 6.549 -3.692 1.00 98.12 108 ARG A CA 1
ATOM 881 C C . ARG A 1 108 ? -3.918 5.434 -3.308 1.00 98.12 108 ARG A C 1
ATOM 883 O O . ARG A 1 108 ? -2.768 5.444 -3.740 1.00 98.12 108 ARG A O 1
ATOM 890 N N . ALA A 1 109 ? -4.360 4.440 -2.538 1.00 97.50 109 ALA A N 1
ATOM 891 C CA . ALA A 1 109 ? -3.519 3.313 -2.130 1.00 97.50 109 ALA A CA 1
ATOM 892 C C . ALA A 1 109 ? -3.061 2.448 -3.320 1.00 97.50 109 ALA A C 1
ATOM 894 O O . ALA A 1 109 ? -1.957 1.892 -3.294 1.00 97.50 109 ALA A O 1
ATOM 895 N N . THR A 1 110 ? -3.891 2.342 -4.363 1.00 98.06 110 THR A N 1
ATOM 896 C CA . THR A 1 110 ? -3.631 1.527 -5.561 1.00 98.06 110 THR A CA 1
ATOM 897 C C . THR A 1 110 ? -3.171 2.330 -6.778 1.00 98.06 110 THR A C 1
ATOM 899 O O . THR A 1 110 ? -3.064 1.781 -7.870 1.00 98.06 110 THR A O 1
ATOM 902 N N . GLU A 1 111 ? -2.900 3.621 -6.618 1.00 98.00 111 GLU A N 1
ATOM 903 C CA . GLU A 1 111 ? -2.525 4.492 -7.727 1.00 98.00 111 GLU A CA 1
ATOM 904 C C . GLU A 1 111 ? -1.115 4.177 -8.259 1.00 98.00 111 GLU A C 1
ATOM 906 O O . GLU A 1 111 ? -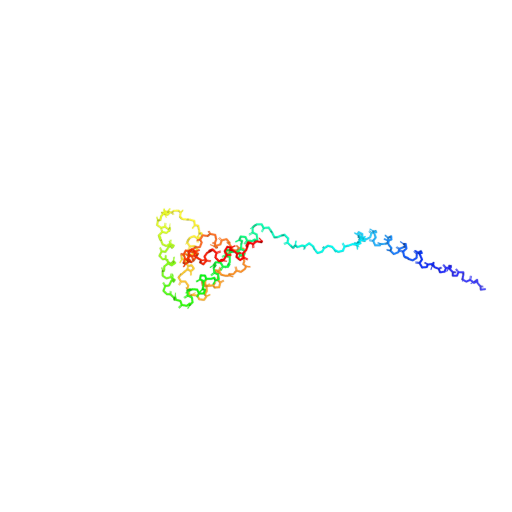0.176 3.900 -7.498 1.00 98.00 111 GLU A O 1
ATOM 911 N N . LEU A 1 112 ? -0.964 4.248 -9.583 1.00 96.19 112 LEU A N 1
ATOM 912 C CA . LEU A 1 112 ? 0.290 4.058 -10.315 1.00 96.19 112 LEU A CA 1
ATOM 913 C C . LEU A 1 112 ? 1.057 5.383 -10.473 1.00 96.19 112 LEU A C 1
ATOM 915 O O . LEU A 1 112 ? 1.389 5.786 -11.584 1.00 96.19 112 LEU A O 1
ATOM 919 N N . SER A 1 113 ? 1.333 6.062 -9.360 1.00 95.88 113 SER A N 1
ATOM 920 C CA . SER A 1 113 ? 2.152 7.280 -9.322 1.00 95.88 113 SER A CA 1
ATOM 921 C C . SER A 1 113 ? 3.308 7.153 -8.333 1.00 95.88 113 SER A C 1
ATOM 923 O O . SER A 1 113 ? 3.258 6.347 -7.397 1.00 95.88 113 SER A O 1
ATOM 925 N N . GLU A 1 114 ? 4.357 7.953 -8.540 1.00 95.06 114 GLU A N 1
ATOM 926 C CA . GLU A 1 114 ? 5.527 8.008 -7.652 1.00 95.06 114 GLU A CA 1
ATOM 927 C C . GLU A 1 114 ? 5.130 8.429 -6.233 1.00 95.06 114 GLU A C 1
ATOM 929 O O . GLU A 1 114 ? 5.587 7.839 -5.253 1.00 95.06 114 GLU A O 1
ATOM 934 N N . ASP A 1 115 ? 4.196 9.374 -6.108 1.00 95.62 115 ASP A N 1
ATOM 935 C CA . ASP A 1 115 ? 3.682 9.800 -4.809 1.00 95.62 115 ASP A CA 1
ATOM 936 C C . ASP A 1 115 ? 2.975 8.671 -4.058 1.00 95.62 115 ASP A C 1
ATOM 938 O O . ASP A 1 115 ? 3.205 8.467 -2.864 1.00 95.62 115 ASP A O 1
ATOM 942 N N . ALA A 1 116 ? 2.129 7.904 -4.748 1.00 96.62 116 ALA A N 1
ATOM 943 C CA . ALA A 1 116 ? 1.477 6.754 -4.142 1.00 96.62 116 ALA A CA 1
ATOM 944 C C . ALA A 1 116 ? 2.492 5.648 -3.815 1.00 96.62 116 ALA A C 1
ATOM 946 O O . ALA A 1 116 ? 2.379 4.997 -2.776 1.00 96.62 116 ALA A O 1
ATOM 947 N N . ALA A 1 117 ? 3.519 5.452 -4.650 1.00 96.38 117 ALA A N 1
ATOM 948 C CA . ALA A 1 117 ? 4.602 4.508 -4.378 1.00 96.38 117 ALA A CA 1
ATOM 949 C C . ALA A 1 117 ? 5.382 4.883 -3.111 1.00 96.38 117 ALA A C 1
ATOM 951 O O . ALA A 1 117 ? 5.595 4.014 -2.261 1.00 96.38 117 ALA A O 1
ATOM 952 N N . ARG A 1 118 ? 5.719 6.168 -2.933 1.00 96.12 118 ARG A N 1
ATOM 953 C CA . ARG A 1 118 ? 6.292 6.710 -1.691 1.00 96.12 118 ARG A CA 1
ATOM 954 C C . ARG A 1 118 ? 5.375 6.432 -0.505 1.00 96.12 118 ARG A C 1
ATOM 956 O O . ARG A 1 118 ? 5.822 5.879 0.496 1.00 96.12 118 ARG A O 1
ATOM 963 N N . LEU A 1 119 ? 4.092 6.774 -0.619 1.00 96.75 119 LEU A N 1
ATOM 964 C CA . LEU A 1 119 ? 3.127 6.611 0.467 1.00 96.75 119 LEU A CA 1
ATOM 965 C C . LEU A 1 119 ? 2.999 5.138 0.904 1.00 96.75 119 LEU A C 1
ATOM 967 O O . LEU A 1 119 ? 2.948 4.837 2.101 1.00 96.75 119 LEU A O 1
ATOM 971 N N . ARG A 1 120 ? 3.036 4.194 -0.047 1.00 97.00 120 ARG A N 1
ATOM 972 C CA . ARG A 1 120 ? 2.998 2.746 0.223 1.00 97.00 120 ARG A CA 1
ATOM 973 C C . ARG A 1 120 ? 4.172 2.229 1.065 1.00 97.00 120 ARG A C 1
ATOM 975 O O . ARG A 1 120 ? 4.014 1.181 1.690 1.00 97.00 120 ARG A O 1
ATOM 982 N N . GLN A 1 121 ? 5.307 2.934 1.128 1.00 94.50 121 GLN A N 1
ATOM 983 C CA . GLN A 1 121 ? 6.475 2.515 1.923 1.00 94.50 121 GLN A CA 1
ATOM 984 C C . GLN A 1 121 ? 6.182 2.466 3.432 1.00 94.50 121 GLN A C 1
ATOM 986 O O . GLN A 1 121 ? 6.779 1.661 4.142 1.00 94.50 121 GLN A O 1
ATOM 991 N N . SER A 1 122 ? 5.214 3.260 3.901 1.00 92.94 122 SER A N 1
ATOM 992 C CA . SER A 1 122 ? 4.839 3.375 5.320 1.00 92.94 122 SER A CA 1
ATOM 993 C C . SER A 1 122 ? 3.358 3.063 5.560 1.00 92.94 122 SER A C 1
ATOM 995 O O . SER A 1 122 ? 2.707 3.677 6.403 1.00 92.94 122 SER A O 1
ATOM 997 N N . SER A 1 123 ? 2.792 2.139 4.780 1.00 96.12 123 SER A N 1
ATOM 998 C CA . SER A 1 123 ? 1.346 1.911 4.756 1.00 96.12 123 SER A CA 1
ATOM 999 C C . SER A 1 123 ? 0.813 1.036 5.894 1.00 96.12 123 SER A C 1
ATOM 1001 O O . SER A 1 123 ? 1.272 -0.099 6.071 1.00 96.12 123 SER A O 1
ATOM 1003 N N . PRO A 1 124 ? -0.249 1.473 6.600 1.00 96.81 124 PRO A N 1
ATOM 1004 C CA . PRO A 1 124 ? -0.939 0.635 7.575 1.00 96.81 124 PRO A CA 1
ATOM 1005 C C . PRO A 1 124 ? -1.761 -0.483 6.916 1.00 96.81 124 PRO A C 1
ATOM 1007 O O . PRO A 1 124 ? -2.059 -1.481 7.575 1.00 96.81 124 PRO A O 1
ATOM 1010 N N . LEU A 1 125 ? -2.111 -0.376 5.626 1.00 97.00 125 LEU A N 1
ATOM 1011 C CA . LEU A 1 125 ? -2.956 -1.360 4.934 1.00 97.00 125 LEU A CA 1
ATOM 1012 C C . LEU A 1 125 ? -2.248 -2.706 4.744 1.00 97.00 125 LEU A C 1
ATOM 1014 O O . LEU A 1 125 ? -2.885 -3.756 4.831 1.00 97.00 125 LEU A O 1
ATOM 1018 N N . ALA A 1 126 ? -0.925 -2.697 4.560 1.00 90.38 126 ALA A N 1
ATOM 1019 C CA . ALA A 1 126 ? -0.132 -3.919 4.420 1.00 90.38 126 ALA A CA 1
ATOM 1020 C C . ALA A 1 126 ? -0.194 -4.815 5.676 1.00 90.38 126 ALA A C 1
ATOM 1022 O O . ALA A 1 126 ? -0.055 -6.037 5.582 1.00 90.38 126 ALA A O 1
ATOM 1023 N N . THR A 1 127 ? -0.468 -4.232 6.852 1.00 95.06 127 THR A N 1
ATOM 1024 C CA . THR A 1 127 ? -0.599 -4.972 8.120 1.00 95.06 127 THR A CA 1
ATOM 1025 C C . THR A 1 127 ? -1.872 -5.819 8.202 1.00 95.06 127 THR A C 1
ATOM 1027 O O . THR A 1 127 ? -1.960 -6.723 9.033 1.00 95.06 127 THR A O 1
ATOM 1030 N N . LEU A 1 128 ? -2.852 -5.561 7.330 1.00 96.12 128 LEU A N 1
ATOM 1031 C CA . LEU A 1 128 ? -4.121 -6.291 7.287 1.00 96.12 128 LEU A CA 1
ATOM 1032 C C . LEU A 1 128 ? -4.001 -7.661 6.613 1.00 96.12 128 LEU A C 1
ATOM 1034 O O . LEU A 1 128 ? -4.901 -8.490 6.753 1.00 96.12 128 LEU A O 1
ATOM 1038 N N . LEU A 1 129 ? -2.918 -7.887 5.868 1.00 96.38 129 LEU A N 1
ATOM 1039 C CA . LEU A 1 129 ? -2.676 -9.139 5.167 1.00 96.38 129 LEU A CA 1
ATOM 1040 C C . LEU A 1 129 ? -2.135 -10.197 6.125 1.00 96.38 129 LEU A C 1
ATOM 1042 O O . LEU A 1 129 ? -1.215 -9.944 6.906 1.00 96.38 129 LEU A O 1
ATOM 1046 N N . SER A 1 130 ? -2.662 -11.411 6.019 1.00 96.56 130 SER A N 1
ATOM 1047 C CA . SER A 1 130 ? -2.124 -12.572 6.723 1.00 96.56 130 SER A CA 1
ATOM 1048 C C . SER A 1 130 ? -0.730 -12.955 6.198 1.00 96.56 130 SER A C 1
ATOM 1050 O O . SER A 1 130 ? -0.377 -12.640 5.056 1.00 96.56 130 SER A O 1
ATOM 1052 N N . PRO A 1 131 ? 0.076 -13.702 6.976 1.00 96.62 131 PRO A N 1
ATOM 1053 C CA . PRO A 1 131 ? 1.349 -14.231 6.491 1.00 96.62 131 PRO A CA 1
ATOM 1054 C C . PRO A 1 131 ? 1.214 -15.067 5.209 1.00 96.62 131 PRO A C 1
ATOM 1056 O O . PRO A 1 131 ? 2.069 -14.979 4.335 1.00 96.62 131 PRO A O 1
ATOM 1059 N N . ALA A 1 132 ? 0.136 -15.849 5.072 1.00 97.25 132 ALA A N 1
ATOM 1060 C CA . ALA A 1 132 ? -0.111 -16.669 3.887 1.00 97.25 132 ALA A CA 1
ATOM 1061 C C . ALA A 1 132 ? -0.387 -15.819 2.640 1.00 97.25 132 ALA A C 1
ATOM 1063 O O . ALA A 1 132 ? 0.162 -16.089 1.578 1.00 97.25 132 ALA A O 1
ATOM 1064 N N . GLU A 1 133 ? -1.186 -14.761 2.770 1.00 97.00 133 GLU A N 1
ATOM 1065 C CA . GLU A 1 133 ? -1.429 -13.811 1.680 1.00 97.00 133 GLU A CA 1
ATOM 1066 C C . GLU A 1 133 ? -0.159 -13.074 1.277 1.00 97.00 133 GLU A C 1
ATOM 1068 O O . GLU A 1 133 ? 0.123 -12.943 0.087 1.00 97.00 133 GLU A O 1
ATOM 1073 N N . ARG A 1 134 ? 0.640 -12.644 2.263 1.00 96.19 134 ARG A N 1
ATOM 1074 C CA . ARG A 1 134 ? 1.914 -11.988 1.973 1.00 96.19 134 ARG A CA 1
ATOM 1075 C C . ARG A 1 134 ? 2.860 -12.909 1.208 1.00 96.19 134 ARG A C 1
ATOM 1077 O O . ARG A 1 134 ? 3.470 -12.467 0.240 1.00 96.19 134 ARG A O 1
ATOM 1084 N N . ARG A 1 135 ? 2.941 -14.185 1.607 1.00 96.00 135 ARG A N 1
ATOM 1085 C CA . ARG A 1 135 ? 3.725 -15.205 0.894 1.00 96.00 135 ARG A CA 1
ATOM 1086 C C . ARG A 1 135 ? 3.242 -15.397 -0.540 1.00 96.00 135 ARG A C 1
ATOM 1088 O O . ARG A 1 135 ? 4.055 -15.278 -1.441 1.00 96.00 135 ARG A O 1
ATOM 1095 N N . ARG A 1 136 ? 1.933 -15.565 -0.763 1.00 96.12 136 ARG A N 1
ATOM 1096 C CA . ARG A 1 136 ? 1.370 -15.715 -2.119 1.00 96.12 136 ARG A CA 1
ATOM 1097 C C . ARG A 1 136 ? 1.743 -14.555 -3.036 1.00 96.12 136 ARG A C 1
ATOM 1099 O O . ARG A 1 136 ? 2.127 -14.784 -4.174 1.00 96.12 136 ARG A O 1
ATOM 1106 N N . VAL A 1 137 ? 1.648 -13.319 -2.541 1.00 95.56 137 VAL A N 1
ATOM 1107 C CA . VAL A 1 137 ? 2.074 -12.150 -3.320 1.00 95.56 137 VAL A CA 1
ATOM 1108 C C . VAL A 1 137 ? 3.586 -12.178 -3.542 1.00 95.56 137 VAL A C 1
ATOM 1110 O O . VAL A 1 137 ? 4.015 -11.933 -4.653 1.00 95.56 137 VAL A O 1
ATOM 1113 N N . HIS A 1 138 ? 4.410 -12.520 -2.549 1.00 94.31 138 HIS A N 1
ATOM 1114 C CA . HIS A 1 138 ? 5.855 -12.680 -2.760 1.00 94.31 138 HIS A CA 1
ATOM 1115 C C . HIS A 1 138 ? 6.198 -13.715 -3.839 1.00 94.31 138 HIS A C 1
ATOM 1117 O O . HIS A 1 138 ? 7.033 -13.432 -4.694 1.00 94.31 138 HIS A O 1
ATOM 1123 N N . ASP A 1 139 ? 5.562 -14.884 -3.795 1.00 94.25 139 ASP A N 1
ATOM 1124 C CA . ASP A 1 139 ? 5.823 -15.990 -4.714 1.00 94.25 139 ASP A CA 1
ATOM 1125 C C . ASP A 1 139 ? 5.412 -15.636 -6.152 1.00 94.25 139 ASP A C 1
ATOM 1127 O O . ASP A 1 139 ? 6.115 -16.001 -7.086 1.00 94.25 139 ASP A O 1
ATOM 1131 N N . ALA A 1 140 ? 4.353 -14.837 -6.340 1.00 92.62 140 ALA A N 1
ATOM 1132 C CA . ALA A 1 140 ? 3.918 -14.361 -7.661 1.00 92.62 140 ALA A CA 1
ATOM 1133 C C . ALA A 1 140 ? 4.936 -13.444 -8.372 1.00 92.62 140 ALA A C 1
ATOM 1135 O O . ALA A 1 140 ? 4.835 -13.243 -9.579 1.00 92.62 140 ALA A O 1
ATOM 1136 N N . PHE A 1 141 ? 5.889 -12.870 -7.632 1.00 90.44 141 PHE A N 1
ATOM 1137 C CA . PHE A 1 141 ? 6.960 -12.022 -8.169 1.00 90.44 141 PHE A CA 1
ATOM 1138 C C . PHE A 1 141 ? 8.335 -12.700 -8.100 1.00 90.44 141 PHE A C 1
ATOM 1140 O O . PHE A 1 141 ? 9.351 -12.046 -8.343 1.00 90.44 141 PHE A O 1
ATOM 1147 N N . ARG A 1 142 ? 8.394 -13.990 -7.744 1.00 83.44 142 ARG A N 1
ATOM 1148 C CA . ARG A 1 142 ? 9.625 -14.779 -7.816 1.00 83.44 142 ARG A CA 1
ATOM 1149 C C . ARG A 1 142 ? 9.754 -15.297 -9.257 1.00 83.44 142 ARG A C 1
ATOM 1151 O O . A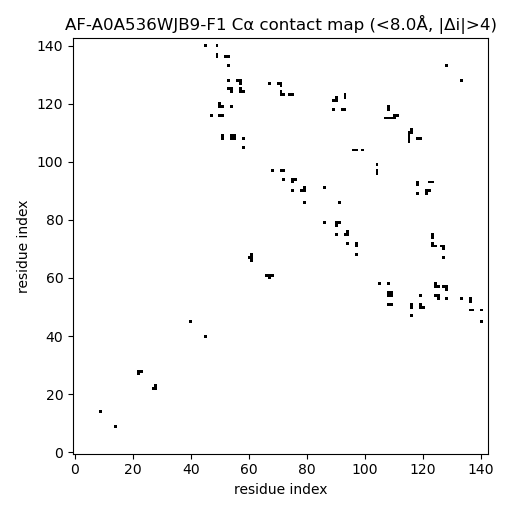RG A 1 142 ? 8.827 -15.934 -9.751 1.00 83.44 142 ARG A O 1
ATOM 1158 N N . ALA A 1 143 ? 10.846 -14.926 -9.928 1.00 60.22 143 ALA A N 1
ATOM 1159 C CA . ALA A 1 143 ? 11.185 -15.388 -11.277 1.00 60.22 143 ALA A CA 1
ATOM 1160 C C . ALA A 1 143 ? 11.587 -16.868 -11.281 1.00 60.22 143 ALA A C 1
ATOM 1162 O O . ALA A 1 143 ? 12.160 -17.314 -10.257 1.00 60.22 143 ALA A O 1
#

Nearest PDB structures (foldseek):
  8to0-assembly1_Aa  TM=1.653E-01  e=8.276E+00  Mus musculus

Radius of gyration: 29.46 Å; Cα contacts (8 Å, |Δi|>4): 83; chains: 1; bounding box: 42×35×101 Å

Secondary structure (DSSP, 8-state):
-----PPPPPPHHHHHHHHHHHHHHTT----S----PPP---HHHHHHHHHHHHHHHHHHHHHH-TTHHHHHHHHHHHHHHHHTT---HHHHHHHHHTTS-HHHHHHHHT--SHHHHHHHTT-SGGGGS-HHHHHHHHHHT--

Solvent-accessible surface area (backbone atoms only — not comparable to full-atom values): 8623 Å² total; per-residue (Å²): 134,84,80,80,79,73,75,80,80,76,51,73,69,55,51,51,51,52,49,54,51,54,39,44,76,71,72,49,75,88,77,91,68,90,72,85,69,77,86,81,75,52,70,65,58,55,50,50,54,48,53,40,50,44,35,48,51,33,42,53,51,29,73,78,38,62,71,52,52,56,55,30,53,55,46,42,52,54,52,40,61,74,45,54,96,69,50,60,67,58,52,54,53,48,54,58,43,70,72,48,61,66,72,60,39,44,51,48,57,54,40,99,42,71,68,32,54,57,46,58,76,65,43,46,53,60,72,73,52,51,73,67,56,51,46,54,56,53,56,76,71,57,132

pLDDT: mean 89.83, std 11.08, range [48.59, 98.31]